Protein AF-A0A4U5UXP0-F1 (afdb_monomer)

Radius of gyration: 34.36 Å; Cα contacts (8 Å, |Δi|>4): 64; chains: 1; bounding box: 69×51×81 Å

InterPro domains:
  IPR007763 NADH dehydrogenase [ubiquinone] 1 alpha subcomplex subunit 12 [PF05071] (6-79)
  IPR052618 Complex I NDUFA12 subunit [PTHR32470] (7-138)

Mean predicted aligned error: 18.07 Å

Secondary structure (DSSP, 8-state):
-------TT-------------PPP-----SSS-GGG--TT-S-HHHHHHHTTSSSSPPPHHHHHHHHHHHHHHHHHHHHHHHHHHHHHHHHHHTT-S---------SGGGS---S-----SS-EEETTEEEPPPPPPPPP-

Sequence (142 aa):
MVQKQQDEMGEPCWSVTERRLVRAKRMVVAANSTEYEYIEGSIPIEWDAWIRGRRKEPPSVEELLKNETYREQIKLKAKEVEEKDLALQAKEYEDGLVATPAKTLAKGHAAATSFGKEEISEDPTSTANTFQPGSWMPGPKK

Organism: Collichthys lucidus (NCBI:txid240159)

Nearest PDB structures (foldseek):
  8ca5-assembly1_t  TM=6.215E-01  e=2.932E-05  Mus musculus

Structure (mmCIF, N/CA/C/O backbone):
data_AF-A0A4U5UXP0-F1
#
_entry.id   AF-A0A4U5UXP0-F1
#
loop_
_atom_site.group_PDB
_atom_site.id
_atom_site.type_symbol
_atom_site.label_atom_id
_atom_site.label_alt_id
_atom_site.label_comp_id
_atom_site.label_asym_id
_atom_site.label_entity_id
_atom_site.label_seq_id
_atom_site.pdbx_PDB_ins_code
_atom_site.Cartn_x
_atom_site.Cartn_y
_atom_site.Cartn_z
_atom_site.occupancy
_atom_site.B_iso_or_equiv
_atom_site.auth_seq_id
_atom_site.auth_comp_id
_atom_site.auth_asym_id
_atom_site.auth_atom_id
_atom_site.pdbx_PDB_model_num
ATOM 1 N N . MET A 1 1 ? 8.178 -21.756 -43.527 1.00 43.62 1 MET A N 1
ATOM 2 C CA . MET A 1 1 ? 8.757 -22.249 -44.793 1.00 43.62 1 MET A CA 1
ATOM 3 C C . MET A 1 1 ? 9.663 -23.402 -44.427 1.00 43.62 1 MET A C 1
ATOM 5 O O . MET A 1 1 ? 10.681 -23.159 -43.800 1.00 43.62 1 MET A O 1
ATOM 9 N N . VAL A 1 2 ? 9.228 -24.629 -44.703 1.00 38.84 2 VAL A N 1
ATOM 10 C CA . VAL A 1 2 ? 10.018 -25.848 -44.492 1.00 38.84 2 VAL A CA 1
ATOM 11 C C . VAL A 1 2 ? 10.781 -26.084 -45.790 1.00 38.84 2 VAL A C 1
ATOM 13 O O . VAL A 1 2 ? 10.149 -26.169 -46.842 1.00 38.84 2 VAL A O 1
ATOM 16 N N . GLN A 1 3 ? 12.112 -26.110 -45.746 1.00 49.19 3 GLN A N 1
ATOM 17 C CA . GLN A 1 3 ? 12.910 -26.509 -46.903 1.00 49.19 3 GLN A CA 1
ATOM 18 C C . GLN A 1 3 ? 13.147 -28.014 -46.842 1.00 49.19 3 GLN A C 1
ATOM 20 O O . GLN A 1 3 ? 13.546 -28.550 -45.812 1.00 49.19 3 GLN A O 1
ATOM 25 N N . LYS A 1 4 ? 12.849 -28.690 -47.952 1.00 49.69 4 LYS A N 1
ATOM 26 C CA . LYS A 1 4 ? 13.111 -30.113 -48.141 1.00 49.69 4 LYS A CA 1
ATOM 27 C C . LYS A 1 4 ? 14.451 -30.238 -48.864 1.00 49.69 4 LYS A C 1
ATOM 29 O O . LYS A 1 4 ? 14.546 -29.813 -50.011 1.00 49.69 4 LYS A O 1
ATOM 34 N N . GLN A 1 5 ? 15.446 -30.821 -48.206 1.00 56.41 5 GLN A N 1
ATOM 35 C CA . GLN A 1 5 ? 16.708 -31.242 -48.816 1.00 56.41 5 GLN A CA 1
ATOM 36 C C .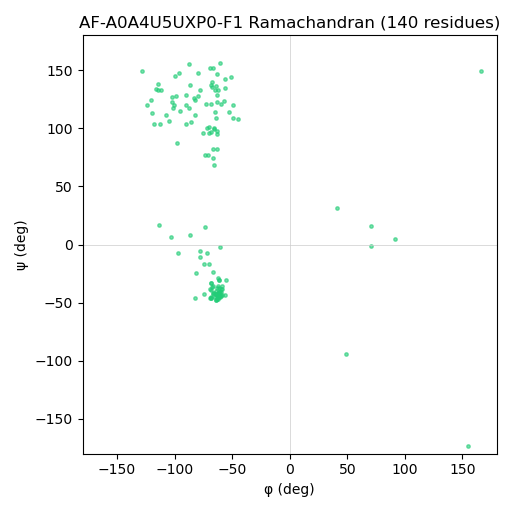 GLN A 1 5 ? 16.773 -32.776 -48.730 1.00 56.41 5 GLN A C 1
ATOM 38 O O . GLN A 1 5 ? 16.337 -33.348 -47.733 1.00 56.41 5 GLN A O 1
ATOM 43 N N . GLN A 1 6 ? 17.229 -33.438 -49.794 1.00 48.19 6 GLN A N 1
ATOM 44 C CA . GLN A 1 6 ? 17.473 -34.883 -49.826 1.00 48.19 6 GLN A CA 1
ATOM 45 C C . GLN A 1 6 ? 18.976 -35.125 -49.699 1.00 48.19 6 GLN A C 1
ATOM 47 O O . GLN A 1 6 ? 19.734 -34.576 -50.496 1.00 48.19 6 GLN A O 1
ATOM 52 N N . ASP A 1 7 ? 19.377 -35.953 -48.738 1.00 60.19 7 ASP A N 1
ATOM 53 C CA . ASP A 1 7 ? 20.730 -36.505 -48.663 1.00 60.19 7 ASP A CA 1
ATOM 54 C C . ASP A 1 7 ? 20.800 -37.801 -49.501 1.00 60.19 7 ASP A C 1
ATOM 56 O O . ASP A 1 7 ? 19.782 -38.469 -49.711 1.00 60.19 7 ASP A O 1
ATOM 60 N N . GLU A 1 8 ? 21.993 -38.178 -49.981 1.00 60.72 8 GLU A N 1
ATOM 61 C CA . GLU A 1 8 ? 22.238 -39.297 -50.925 1.00 60.72 8 GLU A CA 1
ATOM 62 C C . GLU A 1 8 ? 21.812 -40.698 -50.427 1.00 60.72 8 GLU A C 1
ATOM 64 O O . GLU A 1 8 ? 21.900 -41.674 -51.167 1.00 60.72 8 GLU A O 1
ATOM 69 N N . MET A 1 9 ? 21.307 -40.816 -49.196 1.00 57.59 9 MET A N 1
ATOM 70 C CA . MET A 1 9 ? 20.887 -42.072 -48.560 1.00 57.59 9 MET A CA 1
ATOM 71 C C . MET A 1 9 ? 19.371 -42.171 -48.301 1.00 57.59 9 MET A C 1
ATOM 73 O O . MET A 1 9 ? 18.935 -43.019 -47.532 1.00 57.59 9 MET A O 1
ATOM 77 N N . GLY A 1 10 ? 18.538 -41.340 -48.940 1.00 55.03 10 GLY A N 1
ATOM 78 C CA . GLY A 1 10 ? 17.089 -41.587 -49.061 1.00 55.03 10 GLY A CA 1
ATOM 79 C C . GLY A 1 10 ? 16.234 -41.458 -47.787 1.00 55.03 10 GLY A C 1
ATOM 80 O O . GLY A 1 10 ? 15.013 -41.582 -47.872 1.00 55.03 10 GLY A O 1
ATOM 81 N N . GLU A 1 11 ? 16.820 -41.157 -46.632 1.00 58.31 11 GLU A N 1
ATOM 82 C CA . GLU A 1 11 ? 16.093 -40.891 -45.387 1.00 58.31 11 GLU A CA 1
ATOM 83 C C . GLU A 1 11 ? 15.601 -39.425 -45.362 1.00 58.31 11 GLU A C 1
ATOM 85 O O . GLU A 1 11 ? 16.403 -38.498 -45.519 1.00 58.31 11 GLU A O 1
ATOM 90 N N . PRO A 1 12 ? 14.293 -39.153 -45.185 1.00 51.12 12 PRO A N 1
ATOM 91 C CA . PRO A 1 12 ? 13.790 -37.785 -45.104 1.00 51.12 12 PRO A CA 1
ATOM 92 C C . PRO A 1 12 ? 14.198 -37.132 -43.772 1.00 51.12 12 PRO A C 1
ATOM 94 O O . PRO A 1 12 ? 13.564 -37.338 -42.739 1.00 51.12 12 PRO A O 1
ATOM 97 N N . CYS A 1 13 ? 15.245 -36.304 -43.804 1.00 51.12 13 CYS A N 1
ATOM 98 C CA . CYS A 1 13 ? 15.673 -35.491 -42.667 1.00 51.12 13 CYS A CA 1
ATOM 99 C C . CYS A 1 13 ? 14.835 -34.204 -42.577 1.00 51.12 13 CYS A C 1
ATOM 101 O O . CYS A 1 13 ? 14.914 -33.311 -43.426 1.00 51.12 13 CYS A O 1
ATOM 103 N N . TRP A 1 14 ? 14.001 -34.100 -41.543 1.00 52.28 1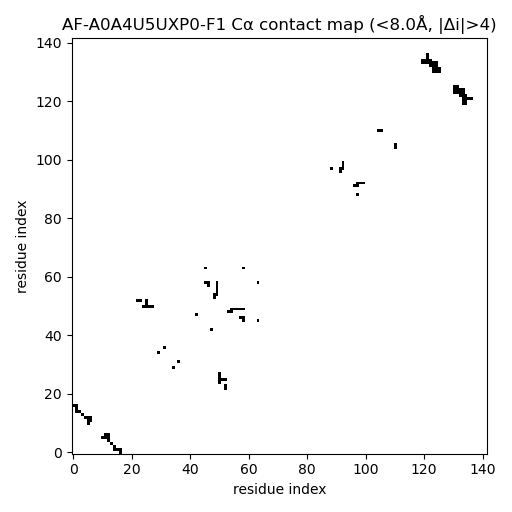4 TRP A N 1
ATOM 104 C CA . TRP A 1 14 ? 13.202 -32.905 -41.274 1.00 52.28 14 TRP A CA 1
ATOM 105 C C . TRP A 1 14 ? 14.033 -31.903 -40.465 1.00 52.28 14 TRP A C 1
ATOM 107 O O . TRP A 1 14 ? 14.210 -32.074 -39.261 1.00 52.28 14 TRP A O 1
ATOM 117 N N . SER A 1 15 ? 14.507 -30.817 -41.081 1.00 47.62 15 SER A N 1
ATOM 118 C CA . SER A 1 15 ? 14.990 -29.659 -40.318 1.00 47.62 15 SER A CA 1
ATOM 119 C C . SER A 1 15 ? 13.827 -28.694 -40.071 1.00 47.62 15 SER A C 1
ATOM 121 O O . SER A 1 15 ? 13.366 -27.963 -40.951 1.00 47.62 15 SER A O 1
ATOM 123 N N . VAL A 1 16 ? 13.301 -28.703 -38.844 1.00 55.75 16 VAL A N 1
ATOM 124 C CA . VAL A 1 16 ? 12.321 -27.703 -38.412 1.00 55.75 16 VAL A CA 1
ATOM 125 C C . VAL A 1 16 ? 13.078 -26.405 -38.152 1.00 55.75 16 VAL A C 1
ATOM 127 O O . VAL A 1 16 ? 13.639 -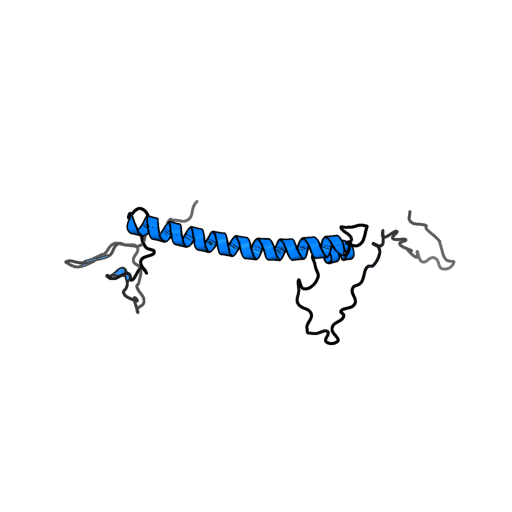26.192 -37.080 1.00 55.75 16 VAL A O 1
ATOM 130 N N . THR A 1 17 ? 13.104 -25.507 -39.137 1.00 52.81 17 THR A N 1
ATOM 131 C CA . THR A 1 17 ? 13.494 -24.109 -38.918 1.00 52.81 17 THR A CA 1
ATOM 132 C C . THR A 1 17 ? 12.356 -23.407 -38.188 1.00 52.81 17 THR A C 1
ATOM 134 O O . THR A 1 17 ? 11.549 -22.666 -38.754 1.00 52.81 17 THR A O 1
ATOM 137 N N . GLU A 1 18 ? 12.269 -23.661 -36.888 1.00 55.25 18 GLU A N 1
ATOM 138 C CA . GLU A 1 18 ? 11.506 -22.820 -35.988 1.00 55.25 18 GLU A CA 1
ATOM 139 C C . GLU A 1 18 ? 12.172 -21.438 -35.998 1.00 55.25 18 GLU A C 1
ATOM 141 O O . GLU A 1 18 ? 13.136 -21.175 -35.281 1.00 55.25 18 GLU A O 1
ATOM 146 N N . ARG A 1 19 ? 11.637 -20.504 -36.796 1.00 60.56 19 ARG A N 1
ATOM 147 C CA . ARG A 1 19 ? 11.764 -19.075 -36.488 1.00 60.56 19 ARG A CA 1
ATOM 148 C C . ARG A 1 19 ? 10.977 -18.809 -35.206 1.00 60.56 19 ARG A C 1
ATOM 150 O O . ARG A 1 19 ? 9.935 -18.160 -35.223 1.00 60.56 19 ARG A O 1
ATOM 157 N N . ARG A 1 20 ? 11.461 -19.335 -34.077 1.00 62.97 20 ARG A N 1
ATOM 158 C CA . ARG A 1 20 ? 11.052 -18.849 -32.767 1.00 62.97 20 ARG A CA 1
ATOM 159 C C . ARG A 1 20 ? 11.439 -17.381 -32.751 1.00 62.97 20 ARG A C 1
ATOM 161 O O . ARG A 1 20 ? 12.606 -17.039 -32.933 1.00 62.97 20 ARG A O 1
ATOM 168 N N . LEU A 1 21 ? 10.457 -16.511 -32.547 1.00 60.75 21 LEU A N 1
ATOM 169 C CA . LEU A 1 21 ? 10.709 -15.161 -32.064 1.00 60.75 21 LEU A CA 1
ATOM 170 C C . LEU A 1 21 ? 11.314 -15.324 -30.667 1.00 60.75 21 LEU A C 1
ATOM 172 O O . LEU A 1 21 ? 10.601 -15.320 -29.664 1.00 60.75 21 LEU A O 1
ATOM 176 N N . VAL A 1 22 ? 12.621 -15.587 -30.610 1.00 65.25 22 VAL A N 1
ATOM 177 C CA . VAL A 1 22 ? 13.346 -15.728 -29.355 1.00 65.25 22 VAL A CA 1
ATOM 178 C C . VAL A 1 22 ? 13.266 -14.371 -28.692 1.00 65.25 22 VAL A C 1
ATOM 180 O O . VAL A 1 22 ? 13.833 -13.381 -29.154 1.00 65.25 22 VAL A O 1
ATOM 183 N N . ARG A 1 23 ? 12.480 -14.311 -27.624 1.00 65.88 23 ARG A N 1
ATOM 184 C CA . ARG A 1 23 ? 12.421 -13.132 -26.783 1.00 65.88 23 ARG A CA 1
ATOM 185 C C . ARG A 1 23 ? 13.836 -12.825 -26.300 1.00 65.88 23 ARG A C 1
ATOM 187 O O . ARG A 1 23 ? 14.529 -13.731 -25.845 1.00 65.88 23 ARG A O 1
ATOM 194 N N . ALA A 1 24 ? 14.238 -11.556 -26.368 1.00 71.75 24 ALA A N 1
ATOM 195 C CA . ALA A 1 24 ? 15.505 -11.112 -25.798 1.00 71.75 24 ALA A CA 1
ATOM 196 C C . ALA A 1 24 ? 15.632 -11.625 -24.354 1.00 71.75 24 ALA A C 1
ATOM 198 O O . ALA A 1 24 ? 14.773 -11.342 -23.513 1.00 71.75 24 ALA A O 1
ATOM 199 N N . LYS A 1 25 ? 16.674 -12.419 -24.091 1.00 78.12 25 LYS A N 1
ATOM 200 C CA . LYS A 1 25 ? 16.944 -12.982 -22.768 1.00 78.12 25 LYS A CA 1
ATOM 201 C C . LYS A 1 25 ? 17.456 -11.857 -21.870 1.00 78.12 25 LYS A C 1
ATOM 203 O O . LYS A 1 25 ? 18.457 -11.224 -22.185 1.00 78.12 25 LYS A O 1
ATOM 208 N N . ARG A 1 26 ? 16.749 -11.598 -20.773 1.00 83.50 26 ARG A N 1
ATOM 209 C CA . ARG A 1 26 ? 17.115 -10.626 -19.733 1.00 83.50 26 ARG A CA 1
ATOM 210 C C . ARG A 1 26 ? 17.338 -11.406 -18.443 1.00 83.50 26 ARG A C 1
ATOM 212 O O . ARG A 1 26 ? 16.543 -12.292 -18.144 1.00 83.50 26 ARG A O 1
ATOM 219 N N . MET A 1 27 ? 18.427 -11.127 -17.732 1.00 77.94 27 MET A N 1
ATOM 220 C CA . MET A 1 27 ? 18.795 -11.824 -16.495 1.00 77.94 27 MET A CA 1
ATOM 221 C C . MET A 1 27 ? 19.072 -10.822 -15.378 1.00 77.94 27 MET A C 1
ATOM 223 O O . MET A 1 27 ? 19.528 -9.712 -15.648 1.00 77.94 27 MET A O 1
ATOM 227 N N . VAL A 1 28 ? 18.794 -11.231 -14.142 1.00 77.69 28 VAL A N 1
ATOM 228 C CA . VAL A 1 28 ? 19.152 -10.501 -12.923 1.00 77.69 28 VAL A CA 1
ATOM 229 C C . VAL A 1 28 ? 20.211 -11.308 -12.205 1.00 77.69 28 VAL A C 1
ATOM 231 O O . VAL A 1 28 ? 20.061 -12.516 -12.043 1.00 77.69 28 VAL A O 1
ATOM 234 N N . VAL A 1 29 ? 21.269 -10.629 -11.783 1.00 79.81 29 VAL A N 1
ATOM 235 C CA . VAL A 1 29 ? 22.265 -11.188 -10.877 1.00 79.81 29 VAL A CA 1
ATOM 236 C C . VAL A 1 29 ? 21.929 -10.650 -9.494 1.00 79.81 29 VAL A C 1
ATOM 238 O O . VAL A 1 29 ? 21.871 -9.433 -9.310 1.00 79.81 29 VAL A O 1
ATOM 241 N N . ALA A 1 30 ? 21.641 -11.540 -8.546 1.00 75.69 30 ALA A N 1
ATOM 242 C CA . ALA A 1 30 ? 21.431 -11.135 -7.164 1.00 75.69 30 ALA A CA 1
ATOM 243 C C . ALA A 1 30 ? 22.743 -10.560 -6.611 1.00 75.69 30 ALA A C 1
ATOM 245 O O . ALA A 1 30 ? 23.806 -11.148 -6.790 1.00 75.69 30 ALA A O 1
ATOM 246 N N . ALA A 1 31 ? 22.670 -9.402 -5.954 1.00 71.88 31 ALA A N 1
ATOM 247 C CA . ALA A 1 31 ? 23.826 -8.822 -5.269 1.00 71.88 31 ALA A CA 1
ATOM 248 C C . ALA A 1 31 ? 24.152 -9.557 -3.955 1.00 71.88 31 ALA A C 1
ATOM 250 O O . ALA A 1 31 ? 25.246 -9.406 -3.418 1.00 71.88 31 ALA A O 1
ATOM 251 N N . ASN A 1 32 ? 23.206 -10.351 -3.446 1.00 69.31 32 ASN A N 1
ATOM 252 C CA . ASN A 1 32 ? 23.380 -11.141 -2.234 1.00 69.31 32 ASN A CA 1
ATOM 253 C C . ASN A 1 32 ? 24.209 -12.389 -2.561 1.00 69.31 32 ASN A C 1
ATOM 255 O O . ASN A 1 32 ? 23.947 -13.080 -3.544 1.00 69.31 32 ASN A O 1
ATOM 259 N N . SER A 1 33 ? 25.211 -12.676 -1.732 1.00 62.12 33 SER A N 1
ATOM 260 C CA . SER A 1 33 ? 26.103 -13.830 -1.895 1.00 62.12 33 SER A CA 1
ATOM 261 C C . SER A 1 33 ? 25.408 -15.170 -1.629 1.00 62.12 33 SER A C 1
ATOM 263 O O . SER A 1 33 ? 25.923 -16.216 -2.020 1.00 62.12 33 SER A O 1
ATOM 265 N N . THR A 1 34 ? 24.251 -15.145 -0.966 1.00 72.50 34 THR A N 1
ATOM 266 C CA . THR A 1 34 ? 23.492 -16.310 -0.514 1.00 72.50 34 THR A CA 1
ATOM 267 C C . THR A 1 34 ? 22.267 -16.535 -1.406 1.00 72.50 34 THR A C 1
ATOM 269 O O . THR A 1 34 ? 21.271 -15.819 -1.351 1.00 72.50 34 THR A O 1
ATOM 272 N N . GLU A 1 35 ? 22.327 -17.563 -2.254 1.00 62.88 35 GLU A N 1
ATOM 273 C CA . GLU A 1 35 ? 21.260 -17.913 -3.211 1.00 62.88 35 GLU A CA 1
ATOM 274 C C . GLU A 1 35 ? 19.929 -18.286 -2.527 1.00 62.88 35 GLU A C 1
ATOM 276 O O . GLU A 1 35 ? 18.851 -18.046 -3.068 1.00 62.88 35 GLU A O 1
ATOM 281 N N . TYR A 1 36 ? 19.993 -18.815 -1.302 1.00 69.94 36 TYR A N 1
ATOM 282 C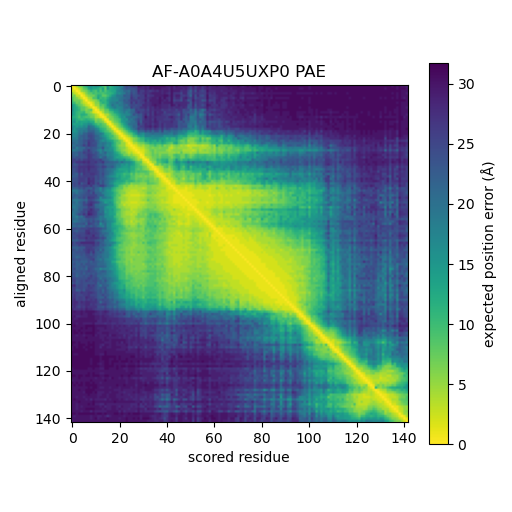 CA . TYR A 1 36 ? 18.827 -19.252 -0.528 1.00 69.94 36 TYR A CA 1
ATOM 283 C C . TYR A 1 36 ? 18.037 -18.109 0.131 1.00 69.94 36 TYR A C 1
ATOM 285 O O . TYR A 1 36 ? 16.939 -18.343 0.626 1.00 69.94 36 TYR A O 1
ATOM 293 N N . GLU A 1 37 ? 18.557 -16.878 0.141 1.00 76.69 37 GLU A N 1
ATOM 294 C CA . GLU A 1 37 ? 17.840 -15.700 0.659 1.00 76.69 37 GLU A CA 1
ATOM 295 C C . GLU A 1 37 ? 16.947 -15.040 -0.399 1.00 76.69 37 GLU A C 1
ATOM 297 O O . GLU A 1 37 ? 16.388 -13.963 -0.177 1.00 76.69 37 GLU A O 1
ATOM 302 N N . TYR A 1 38 ? 16.789 -15.669 -1.565 1.00 72.75 38 TYR A N 1
ATOM 303 C CA . TYR A 1 38 ? 15.832 -15.197 -2.549 1.00 72.75 38 TYR A CA 1
ATOM 304 C C . TYR A 1 38 ? 14.401 -15.320 -2.010 1.00 72.75 38 TYR A C 1
ATOM 306 O O . TYR A 1 38 ? 13.874 -16.414 -1.818 1.00 72.75 38 TYR A O 1
ATOM 314 N N . ILE A 1 39 ? 13.757 -14.172 -1.812 1.00 76.12 39 ILE A N 1
ATOM 315 C CA . ILE A 1 39 ? 12.341 -14.085 -1.456 1.00 76.12 39 ILE A CA 1
ATOM 316 C C . ILE A 1 39 ? 11.550 -13.784 -2.731 1.00 76.12 39 ILE A C 1
ATOM 318 O O . ILE A 1 39 ? 11.849 -12.819 -3.447 1.00 76.12 39 ILE A O 1
ATOM 322 N N . GLU A 1 40 ? 10.527 -14.589 -3.013 1.00 75.25 40 GLU A N 1
ATOM 323 C CA . GLU A 1 40 ? 9.576 -14.315 -4.092 1.00 75.25 40 GLU A CA 1
ATOM 324 C C . GLU A 1 40 ? 8.929 -12.936 -3.873 1.00 75.25 40 GLU A C 1
ATOM 326 O O . GLU A 1 40 ? 8.369 -12.654 -2.816 1.00 75.25 40 GLU A O 1
ATOM 331 N N . GLY A 1 41 ? 9.046 -12.041 -4.859 1.00 78.50 41 GLY A N 1
ATOM 332 C CA . GLY A 1 41 ? 8.583 -10.648 -4.740 1.00 78.50 41 GLY A CA 1
ATOM 333 C C . GLY A 1 41 ? 9.627 -9.644 -4.230 1.00 78.50 41 GLY A C 1
ATOM 334 O O . GLY A 1 41 ? 9.306 -8.470 -4.069 1.00 78.50 41 GLY A O 1
ATOM 335 N N . SER A 1 42 ? 10.881 -10.061 -4.030 1.00 81.25 42 SER A N 1
ATOM 336 C CA . SER A 1 42 ? 12.005 -9.155 -3.719 1.00 81.25 42 SER A CA 1
ATOM 337 C C . SER A 1 42 ? 12.380 -8.209 -4.868 1.00 81.25 42 SER A C 1
ATOM 339 O O . SER A 1 42 ? 12.961 -7.149 -4.638 1.00 81.25 42 SER A O 1
ATOM 341 N N . ILE A 1 43 ? 12.051 -8.573 -6.111 1.00 85.31 43 ILE A N 1
ATOM 342 C CA . ILE A 1 43 ? 12.342 -7.769 -7.303 1.00 85.31 43 ILE A CA 1
ATOM 343 C C . ILE A 1 43 ? 11.292 -6.651 -7.423 1.00 85.31 43 ILE A C 1
ATOM 345 O O . ILE A 1 43 ? 10.098 -6.962 -7.448 1.00 85.31 43 ILE A O 1
ATOM 349 N N . PRO A 1 44 ? 11.693 -5.371 -7.570 1.00 88.00 44 PRO A N 1
ATOM 350 C CA . PRO A 1 44 ? 10.748 -4.291 -7.839 1.00 88.00 44 PRO A CA 1
ATOM 351 C C . PRO A 1 44 ? 9.921 -4.568 -9.100 1.00 88.00 44 PRO A C 1
ATOM 353 O O . PRO A 1 44 ? 10.426 -5.094 -10.097 1.00 88.00 44 PRO A O 1
ATOM 356 N N . ILE A 1 45 ? 8.642 -4.199 -9.079 1.00 88.00 45 ILE A N 1
ATOM 357 C CA . ILE A 1 45 ? 7.678 -4.577 -10.122 1.00 88.00 45 ILE A CA 1
ATOM 358 C C . ILE A 1 45 ? 8.053 -4.042 -11.514 1.00 88.00 45 ILE A C 1
ATOM 360 O O . ILE A 1 45 ? 7.791 -4.687 -12.531 1.00 88.00 45 ILE A O 1
ATOM 364 N N . GLU A 1 46 ? 8.717 -2.891 -11.583 1.00 90.06 46 GLU A N 1
ATOM 365 C CA . GLU A 1 46 ? 9.176 -2.283 -12.831 1.00 90.06 46 GLU A CA 1
ATOM 366 C C . GLU A 1 46 ? 10.298 -3.109 -13.469 1.00 90.06 46 GLU A C 1
ATOM 368 O O . GLU A 1 46 ? 10.317 -3.308 -14.690 1.00 90.06 46 GLU A O 1
ATOM 373 N N . TRP A 1 47 ? 11.198 -3.641 -12.636 1.00 89.38 47 TRP A N 1
ATOM 374 C CA . TRP A 1 47 ? 12.259 -4.548 -13.060 1.00 89.38 47 TRP A CA 1
ATOM 375 C C . TRP A 1 47 ? 11.686 -5.891 -13.496 1.00 89.38 47 TRP A C 1
ATOM 377 O O . TRP A 1 47 ? 12.026 -6.360 -14.581 1.00 89.38 47 TRP A O 1
ATOM 387 N N . ASP A 1 48 ? 10.762 -6.471 -12.726 1.00 89.56 48 ASP A N 1
ATOM 388 C CA 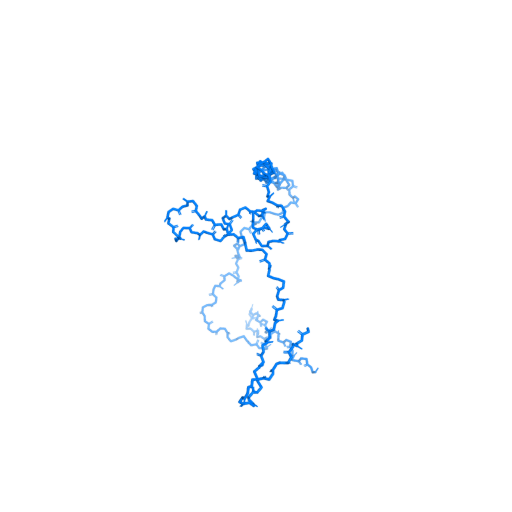. ASP A 1 48 ? 10.074 -7.713 -13.098 1.00 89.56 48 ASP A CA 1
ATOM 389 C C . ASP A 1 48 ? 9.367 -7.573 -14.460 1.00 89.56 48 ASP A C 1
ATOM 391 O O . ASP A 1 48 ? 9.538 -8.411 -15.351 1.00 89.56 48 ASP A O 1
ATOM 395 N N . ALA A 1 49 ? 8.679 -6.451 -14.698 1.00 89.69 49 ALA A N 1
ATOM 396 C CA . ALA A 1 49 ? 8.040 -6.154 -15.978 1.00 89.69 49 ALA A CA 1
ATOM 397 C C . ALA A 1 49 ? 9.042 -6.034 -17.142 1.00 89.69 49 ALA A C 1
ATOM 399 O O . ALA A 1 49 ? 8.730 -6.438 -18.270 1.00 89.69 49 ALA A O 1
ATOM 400 N N . TRP A 1 50 ? 10.240 -5.495 -16.906 1.00 89.25 50 TRP A N 1
ATOM 401 C CA . TRP A 1 50 ? 11.292 -5.429 -17.920 1.00 89.25 50 TRP A CA 1
ATOM 402 C C . TRP A 1 50 ? 11.943 -6.795 -18.169 1.00 89.25 50 TRP A C 1
ATOM 404 O O . TRP A 1 50 ? 12.093 -7.188 -19.326 1.00 89.25 50 TRP A O 1
ATOM 414 N N . ILE A 1 51 ? 12.244 -7.580 -17.137 1.00 88.44 51 ILE A N 1
ATOM 415 C CA . ILE A 1 51 ? 12.833 -8.926 -17.266 1.00 88.44 51 ILE A CA 1
ATOM 416 C C . ILE A 1 51 ? 11.866 -9.862 -17.992 1.00 88.44 51 ILE A C 1
ATOM 418 O O . ILE A 1 51 ? 12.214 -10.485 -18.997 1.00 88.44 51 ILE A O 1
ATOM 422 N N . ARG A 1 52 ? 10.594 -9.849 -17.578 1.00 87.38 52 ARG A N 1
ATOM 423 C CA . ARG A 1 52 ? 9.483 -10.532 -18.255 1.00 87.38 52 ARG A CA 1
ATOM 424 C C . ARG A 1 52 ? 9.054 -9.835 -19.534 1.00 87.38 52 ARG A C 1
ATOM 426 O O . ARG A 1 52 ? 7.947 -10.100 -19.994 1.00 87.38 52 ARG A O 1
ATOM 433 N N . GLY A 1 53 ? 9.861 -8.914 -20.064 1.00 86.00 53 GLY A N 1
ATOM 434 C CA . GLY A 1 53 ? 9.725 -8.143 -21.298 1.00 86.00 53 GLY A CA 1
ATOM 435 C C . GLY A 1 53 ? 8.350 -7.602 -21.654 1.00 86.00 53 GLY A C 1
ATOM 436 O O . GLY A 1 53 ? 8.028 -7.528 -22.842 1.00 86.00 53 GLY A O 1
ATOM 437 N N . ARG A 1 54 ? 7.539 -7.280 -20.647 1.00 87.62 54 ARG A N 1
ATOM 438 C CA . ARG A 1 54 ? 6.323 -6.476 -20.789 1.00 87.62 54 ARG A CA 1
ATOM 439 C C . ARG A 1 54 ? 6.705 -5.036 -21.132 1.00 87.62 54 ARG A C 1
ATOM 441 O O . ARG A 1 54 ? 6.015 -4.407 -21.923 1.00 87.62 54 ARG A O 1
ATOM 448 N N . ARG A 1 55 ? 7.849 -4.563 -20.617 1.00 88.12 55 ARG A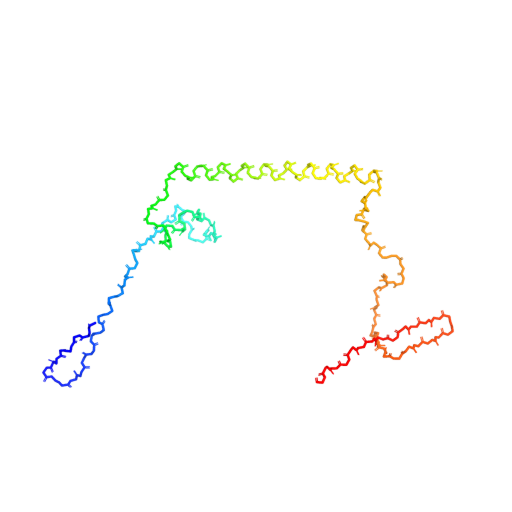 N 1
ATOM 449 C CA . ARG A 1 55 ? 8.485 -3.292 -20.995 1.00 88.12 55 ARG A CA 1
ATOM 450 C C . ARG A 1 55 ? 9.633 -3.501 -21.991 1.00 88.12 55 ARG A C 1
ATOM 452 O O . ARG A 1 55 ? 10.340 -4.515 -21.947 1.00 88.12 55 ARG A O 1
ATOM 459 N N . LYS A 1 56 ? 9.812 -2.553 -22.918 1.00 86.38 56 LYS A N 1
ATOM 460 C CA . LYS A 1 56 ? 10.925 -2.553 -23.887 1.00 86.38 56 LYS A CA 1
ATOM 461 C C . LYS A 1 56 ? 12.193 -1.972 -23.268 1.00 86.38 56 LYS A C 1
ATOM 463 O O . LYS A 1 56 ? 13.235 -2.619 -23.355 1.00 86.38 56 LYS A O 1
ATOM 468 N N . GLU A 1 57 ? 12.052 -0.845 -22.586 1.00 87.88 57 GLU A N 1
ATOM 469 C CA . GLU A 1 57 ? 13.126 -0.092 -21.940 1.00 87.88 57 GLU A CA 1
ATOM 470 C C . GLU A 1 57 ? 13.242 -0.443 -20.448 1.00 87.88 57 GLU A C 1
ATOM 472 O O . GLU A 1 57 ? 12.229 -0.807 -19.834 1.00 87.88 57 GLU A O 1
ATOM 477 N N . PRO A 1 58 ? 14.462 -0.408 -19.880 1.00 89.56 58 PRO A N 1
ATOM 478 C CA . PRO A 1 58 ? 14.666 -0.587 -18.447 1.00 89.56 58 PRO A CA 1
ATOM 479 C C . PRO A 1 58 ? 14.067 0.593 -17.664 1.00 89.56 58 PRO A C 1
ATOM 481 O O . PRO A 1 58 ? 13.998 1.704 -18.192 1.00 89.56 58 PRO A O 1
ATOM 484 N N . PRO A 1 59 ? 13.636 0.377 -16.411 1.00 91.06 59 PRO A N 1
ATOM 485 C CA . PRO A 1 59 ? 13.155 1.468 -15.568 1.00 91.06 59 PRO A CA 1
ATOM 486 C C . PRO A 1 59 ? 14.264 2.487 -15.271 1.00 91.06 59 PRO A C 1
ATOM 488 O O . PRO A 1 59 ? 15.433 2.125 -15.122 1.00 91.06 59 PRO A O 1
ATOM 491 N N . SER A 1 60 ? 13.886 3.763 -15.152 1.00 92.25 60 SER A N 1
ATOM 492 C CA . SER A 1 60 ? 14.803 4.827 -14.723 1.00 92.25 60 SER A CA 1
ATOM 493 C C . SER A 1 60 ? 14.968 4.824 -13.201 1.00 92.25 60 SER A C 1
ATOM 495 O O . SER A 1 60 ? 14.023 4.538 -12.466 1.00 92.25 60 SER A O 1
ATOM 497 N N . VAL A 1 61 ? 16.150 5.204 -12.710 1.00 88.56 61 VAL A N 1
ATOM 498 C CA . VAL A 1 61 ? 16.429 5.322 -11.266 1.00 88.56 61 VAL A CA 1
ATOM 499 C C . VAL A 1 61 ? 15.478 6.319 -10.595 1.00 88.56 61 VAL A C 1
ATOM 501 O O . VAL A 1 61 ? 15.018 6.089 -9.478 1.00 88.56 61 VAL A O 1
ATOM 504 N N . GLU A 1 62 ? 15.117 7.396 -11.294 1.00 90.44 62 GLU A N 1
ATOM 505 C CA . GLU A 1 62 ? 14.158 8.381 -10.789 1.00 90.44 62 GLU A CA 1
ATOM 506 C C . GLU A 1 62 ? 12.742 7.809 -10.639 1.00 90.44 62 GLU A C 1
ATOM 508 O O . GLU A 1 62 ? 12.028 8.177 -9.708 1.00 90.44 62 GLU A O 1
ATOM 513 N N . GLU A 1 63 ? 12.326 6.916 -11.545 1.00 89.69 63 GLU A N 1
ATOM 514 C CA . GLU A 1 63 ? 11.025 6.234 -11.468 1.00 89.69 63 GLU A CA 1
ATOM 515 C C . GLU A 1 63 ? 10.980 5.341 -10.225 1.00 89.69 63 GLU A C 1
ATOM 517 O O . GLU A 1 63 ? 10.028 5.409 -9.450 1.00 89.69 63 GLU A O 1
ATOM 522 N N . LEU A 1 64 ? 12.053 4.583 -9.979 1.00 89.62 64 LEU A N 1
ATOM 523 C CA . LEU A 1 64 ? 12.168 3.717 -8.804 1.00 89.62 64 LEU A CA 1
ATOM 524 C C . LEU A 1 64 ? 12.087 4.519 -7.499 1.00 89.62 64 LEU A C 1
ATOM 526 O O . LEU A 1 64 ? 11.360 4.134 -6.585 1.00 89.62 64 LEU A O 1
ATOM 530 N N . LEU A 1 65 ? 12.775 5.663 -7.422 1.00 91.56 65 LEU A N 1
ATOM 531 C CA . LEU A 1 65 ? 12.748 6.512 -6.231 1.00 91.56 65 LEU A CA 1
ATOM 532 C C . LEU A 1 65 ? 11.356 7.117 -5.983 1.00 91.56 65 LEU A C 1
ATOM 534 O O . LEU A 1 65 ? 10.875 7.144 -4.847 1.00 91.56 65 LEU A O 1
ATOM 538 N N . LYS A 1 66 ? 10.676 7.570 -7.042 1.00 93.06 66 LYS A N 1
ATOM 539 C CA . LYS A 1 66 ? 9.295 8.070 -6.945 1.00 93.06 66 LYS A CA 1
ATOM 540 C C . LYS A 1 66 ? 8.346 6.981 -6.453 1.00 93.06 66 LYS A C 1
ATOM 542 O O . LYS A 1 66 ? 7.516 7.248 -5.591 1.00 93.06 66 LYS A O 1
ATOM 547 N N . ASN A 1 67 ? 8.502 5.752 -6.930 1.00 91.06 67 ASN A N 1
ATOM 548 C CA . ASN A 1 67 ? 7.645 4.648 -6.510 1.00 91.06 67 ASN A CA 1
ATOM 549 C C . ASN A 1 67 ? 7.903 4.251 -5.053 1.00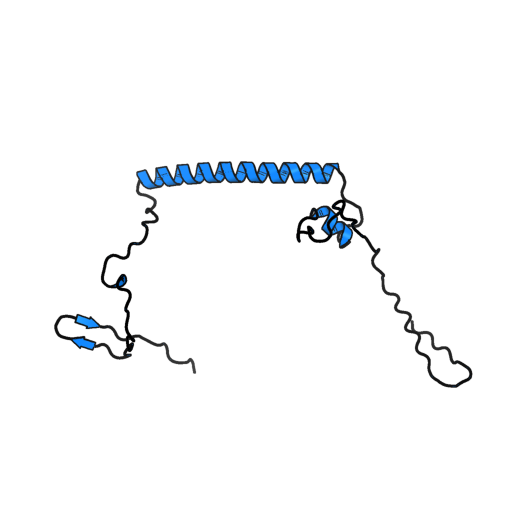 91.06 67 ASN A C 1
ATOM 551 O O . ASN A 1 67 ? 6.949 4.004 -4.319 1.00 91.06 67 ASN A O 1
ATOM 555 N N . GLU A 1 68 ? 9.156 4.267 -4.599 1.00 90.88 68 GLU A N 1
ATOM 556 C CA . GLU A 1 68 ? 9.474 3.988 -3.196 1.00 90.88 68 GLU A CA 1
ATOM 557 C C . GLU A 1 68 ? 8.882 5.051 -2.263 1.00 90.88 68 GLU A C 1
ATOM 559 O O . GLU A 1 68 ? 8.167 4.729 -1.316 1.00 90.88 68 GLU A O 1
ATOM 564 N N . THR A 1 69 ? 9.074 6.333 -2.586 1.00 95.25 69 THR A N 1
ATOM 565 C CA . THR A 1 69 ? 8.463 7.426 -1.809 1.00 95.25 69 THR A CA 1
ATOM 566 C C . THR A 1 69 ? 6.936 7.363 -1.822 1.00 95.25 69 THR A C 1
ATOM 568 O O . THR A 1 69 ? 6.303 7.610 -0.797 1.00 95.25 69 THR A O 1
ATOM 571 N N . TYR A 1 70 ? 6.328 6.977 -2.944 1.00 95.00 70 TYR A N 1
ATOM 572 C CA . TYR A 1 70 ? 4.888 6.770 -3.046 1.00 95.00 70 TYR A CA 1
ATOM 573 C C . TYR A 1 70 ? 4.395 5.631 -2.141 1.00 95.00 70 TYR A C 1
ATOM 575 O O . TYR A 1 70 ? 3.395 5.797 -1.440 1.00 95.00 70 TYR A O 1
ATOM 583 N N . ARG A 1 71 ? 5.112 4.499 -2.089 1.00 93.06 71 ARG A N 1
ATOM 584 C CA . ARG A 1 71 ? 4.798 3.378 -1.186 1.00 93.06 71 ARG A CA 1
ATOM 585 C C . ARG A 1 71 ? 4.851 3.808 0.276 1.00 93.06 71 ARG A C 1
ATOM 587 O O . ARG A 1 71 ? 3.926 3.499 1.025 1.00 93.06 71 ARG A O 1
ATOM 594 N N . GLU A 1 72 ? 5.883 4.548 0.671 1.00 95.50 72 GLU A N 1
ATOM 595 C CA . GLU A 1 72 ? 6.003 5.072 2.036 1.00 95.50 72 GLU A CA 1
ATOM 596 C C . GLU A 1 72 ? 4.882 6.062 2.369 1.00 95.50 72 GLU A C 1
ATOM 598 O O . GLU A 1 72 ? 4.252 5.962 3.422 1.00 95.50 72 GLU A O 1
ATOM 603 N N . GLN A 1 73 ? 4.538 6.957 1.440 1.00 97.12 73 GLN A N 1
ATOM 604 C CA . GLN A 1 73 ? 3.412 7.874 1.620 1.00 97.12 73 GLN A CA 1
ATOM 605 C C . GLN A 1 73 ? 2.078 7.142 1.785 1.00 97.12 73 GLN A C 1
ATOM 607 O O . GLN A 1 73 ? 1.272 7.549 2.620 1.00 97.12 73 GLN A O 1
ATOM 612 N N . ILE A 1 74 ? 1.827 6.073 1.021 1.00 96.88 74 ILE A N 1
ATOM 613 C CA . ILE A 1 74 ? 0.611 5.266 1.184 1.00 96.88 74 ILE A CA 1
ATOM 614 C C . ILE A 1 74 ? 0.578 4.626 2.568 1.00 96.88 74 ILE A C 1
ATOM 616 O O . ILE A 1 74 ? -0.458 4.681 3.219 1.00 96.88 74 ILE A O 1
ATOM 620 N N . LYS A 1 75 ? 1.692 4.054 3.040 1.00 96.56 75 LYS A N 1
ATOM 621 C CA . LYS A 1 75 ? 1.756 3.447 4.379 1.00 96.56 75 LYS A CA 1
ATOM 622 C C . LYS A 1 75 ? 1.436 4.463 5.473 1.00 96.56 75 LYS A C 1
ATOM 624 O O . LYS A 1 75 ? 0.683 4.146 6.388 1.00 96.56 75 LYS A O 1
ATOM 629 N N . LEU A 1 76 ? 1.986 5.675 5.374 1.00 97.50 76 LEU A N 1
ATOM 630 C CA . LEU A 1 76 ? 1.707 6.750 6.329 1.00 97.50 76 LEU A CA 1
ATOM 631 C C . LEU A 1 76 ? 0.235 7.170 6.285 1.00 97.50 76 LEU A C 1
ATOM 633 O O . LEU A 1 76 ? -0.418 7.218 7.322 1.00 97.50 76 LEU A O 1
ATOM 637 N N . LYS A 1 77 ? -0.307 7.400 5.084 1.00 97.19 77 LYS A N 1
ATOM 638 C CA . LYS A 1 77 ? -1.715 7.779 4.901 1.00 97.19 77 LYS A CA 1
ATOM 639 C C . LYS A 1 77 ? -2.680 6.689 5.361 1.00 97.19 77 LYS A C 1
ATOM 641 O O . LYS A 1 77 ? -3.721 7.010 5.915 1.00 97.19 77 LYS A O 1
ATOM 646 N N . ALA A 1 78 ? -2.348 5.418 5.147 1.00 97.19 78 ALA A N 1
ATOM 647 C CA . ALA A 1 78 ? -3.167 4.298 5.595 1.00 97.19 78 ALA A CA 1
ATOM 648 C C . ALA A 1 78 ? -3.302 4.287 7.124 1.00 97.19 78 ALA A C 1
ATOM 650 O O . ALA A 1 78 ? -4.416 4.180 7.624 1.00 97.19 78 ALA A O 1
ATOM 651 N N . LYS A 1 79 ? -2.193 4.491 7.849 1.00 97.12 79 LYS A N 1
ATOM 652 C CA . LYS A 1 79 ? -2.206 4.611 9.315 1.00 97.12 79 LYS A CA 1
ATOM 653 C C . LYS A 1 79 ? -3.008 5.819 9.790 1.00 97.12 79 LYS A C 1
ATOM 655 O O . LYS A 1 79 ? -3.815 5.701 10.698 1.00 97.12 79 LYS A O 1
ATOM 660 N N . GLU A 1 80 ? -2.825 6.970 9.145 1.00 97.06 80 GLU A N 1
ATOM 661 C CA . GLU A 1 80 ? -3.581 8.182 9.481 1.00 97.06 80 GLU A CA 1
ATOM 662 C C . GLU A 1 80 ? -5.095 7.982 9.296 1.00 97.06 80 GLU A C 1
ATOM 664 O O . GLU A 1 80 ? -5.896 8.454 10.102 1.00 97.06 80 GLU A O 1
ATOM 669 N N . VAL A 1 81 ? -5.503 7.291 8.227 1.00 97.12 81 VAL A N 1
ATOM 670 C CA . VAL A 1 81 ? -6.913 6.968 7.976 1.00 97.12 81 VAL A CA 1
ATOM 671 C C . VAL A 1 81 ? -7.444 5.992 9.022 1.00 97.12 81 VAL A C 1
ATOM 673 O O . VAL A 1 81 ? -8.536 6.219 9.527 1.00 97.12 81 VAL A O 1
ATOM 676 N N . GLU A 1 82 ? -6.677 4.964 9.384 1.00 95.31 82 GLU A N 1
ATOM 677 C CA . GLU A 1 82 ? -7.046 4.001 10.429 1.00 95.31 82 GLU A CA 1
ATOM 678 C C . GLU A 1 82 ? -7.253 4.686 11.790 1.00 95.31 82 GLU A C 1
ATOM 680 O O . GLU A 1 82 ? -8.261 4.459 12.451 1.00 95.31 82 GLU A O 1
ATOM 685 N N . GLU A 1 83 ? -6.361 5.599 12.184 1.00 96.06 83 GLU A N 1
ATOM 686 C CA . GLU A 1 83 ? -6.506 6.373 13.425 1.00 96.06 83 GLU A CA 1
ATOM 687 C C . GLU A 1 83 ? -7.764 7.253 13.421 1.00 96.06 83 GLU A C 1
ATOM 689 O O . GLU A 1 83 ? -8.475 7.341 14.426 1.00 96.06 83 GLU A O 1
ATOM 694 N N . LYS A 1 84 ? -8.066 7.897 12.286 1.00 96.12 84 LYS A N 1
ATOM 695 C CA . LYS A 1 84 ? -9.281 8.708 12.133 1.00 96.12 84 LYS A CA 1
ATOM 696 C C . LYS A 1 84 ? -10.544 7.855 12.172 1.00 96.12 84 LYS A C 1
ATOM 698 O O . LYS A 1 84 ? -11.512 8.269 12.805 1.00 96.12 84 LYS A O 1
ATOM 703 N N . ASP A 1 85 ? -10.530 6.696 11.523 1.00 93.62 85 ASP A N 1
ATOM 704 C CA . ASP A 1 85 ? -11.650 5.755 11.501 1.00 93.62 85 ASP A CA 1
ATOM 705 C C . ASP A 1 85 ? -11.955 5.232 12.911 1.00 93.62 85 ASP A C 1
ATOM 707 O O . ASP A 1 85 ? -13.087 5.327 13.380 1.00 93.62 85 ASP A O 1
ATOM 711 N N . LEU A 1 86 ? -10.921 4.827 13.655 1.00 91.94 86 LEU A N 1
ATOM 712 C CA . LEU A 1 86 ? -11.049 4.415 15.054 1.00 91.94 86 LEU A CA 1
ATOM 713 C C . LEU A 1 86 ? -11.604 5.536 15.946 1.00 91.94 86 LEU A C 1
ATOM 715 O O . LEU A 1 86 ? -12.443 5.284 16.811 1.00 91.94 86 LEU A O 1
ATOM 719 N N . ALA A 1 87 ? -11.165 6.780 15.740 1.00 91.75 87 ALA A N 1
ATOM 720 C CA . ALA A 1 87 ? -11.666 7.923 16.499 1.00 91.75 87 ALA A CA 1
ATOM 721 C C . ALA A 1 87 ? -13.139 8.242 16.187 1.00 91.75 87 ALA A C 1
ATOM 723 O O . ALA A 1 87 ? -13.883 8.633 17.089 1.00 91.75 87 ALA A O 1
ATOM 724 N N . LEU A 1 88 ? -13.569 8.087 14.931 1.00 89.62 88 LEU A N 1
ATOM 725 C CA . LEU A 1 88 ? -14.974 8.237 14.546 1.00 89.62 88 LEU A CA 1
ATOM 726 C C . LEU A 1 88 ? -15.823 7.113 15.137 1.00 89.62 88 LEU A C 1
ATOM 728 O O . LEU A 1 88 ? -16.831 7.399 15.777 1.00 89.62 88 LEU A O 1
ATOM 732 N N . GLN A 1 89 ? -15.360 5.869 15.033 1.00 85.75 89 GLN A N 1
ATOM 733 C CA . GLN A 1 89 ? -16.035 4.714 15.616 1.00 85.75 89 GLN A CA 1
ATOM 734 C C . GLN A 1 89 ? -16.204 4.853 17.138 1.00 85.75 89 GLN A C 1
ATOM 736 O O . GLN A 1 89 ? -17.248 4.495 17.679 1.00 85.75 89 GLN A O 1
ATOM 741 N N . ALA A 1 90 ? -15.212 5.414 17.839 1.00 87.88 90 ALA A N 1
ATOM 742 C CA . ALA A 1 90 ? -15.310 5.682 19.274 1.00 87.88 90 ALA A CA 1
ATOM 743 C C . ALA A 1 90 ? -16.401 6.714 19.611 1.00 87.88 90 ALA A C 1
ATOM 745 O O . ALA A 1 90 ? -17.138 6.525 20.576 1.00 87.88 90 ALA A O 1
ATOM 746 N N . LYS A 1 91 ? -16.547 7.773 18.805 1.00 87.31 91 LYS A N 1
ATOM 747 C CA . LYS A 1 91 ? -17.626 8.762 18.975 1.00 87.31 91 LYS A CA 1
ATOM 748 C C . LYS A 1 91 ? -18.997 8.175 18.664 1.00 87.31 91 LYS A C 1
ATOM 750 O O . LYS A 1 91 ? -19.927 8.352 19.437 1.00 87.31 91 LYS A O 1
ATOM 755 N N . GLU A 1 92 ? -19.113 7.433 17.567 1.00 85.25 92 GLU A N 1
ATOM 756 C CA . GLU A 1 92 ? -20.358 6.754 17.190 1.00 85.25 92 GLU A CA 1
ATOM 757 C C . GLU A 1 92 ? -20.800 5.731 18.242 1.00 85.25 92 GLU A C 1
ATOM 759 O O . GLU A 1 92 ? -21.997 5.497 18.422 1.00 85.25 92 GLU A O 1
ATOM 764 N N . TYR A 1 93 ? -19.839 5.137 18.950 1.00 81.38 93 TYR A N 1
ATOM 765 C CA . TYR A 1 93 ? -20.108 4.292 20.101 1.00 81.38 93 TYR A CA 1
ATOM 766 C C . TYR A 1 93 ? -20.663 5.084 21.294 1.00 81.38 93 TYR A C 1
ATOM 768 O O . TYR A 1 93 ? -21.654 4.652 21.884 1.00 81.38 93 TYR A O 1
ATOM 776 N N . GLU A 1 94 ? -20.075 6.236 21.638 1.00 82.31 94 GLU A N 1
ATOM 777 C CA . GLU A 1 94 ? -20.609 7.123 22.688 1.00 82.31 94 GLU A CA 1
ATOM 778 C C . GLU A 1 94 ? -22.030 7.610 22.360 1.00 82.31 94 GLU A C 1
ATOM 780 O O . GLU A 1 94 ? -22.894 7.629 23.237 1.00 82.31 94 GLU A O 1
ATOM 785 N N . ASP A 1 95 ? -22.296 7.904 21.087 1.00 85.50 95 ASP A N 1
ATOM 786 C CA . ASP A 1 95 ? -23.608 8.326 20.588 1.00 85.50 95 ASP A CA 1
ATOM 787 C C . ASP A 1 95 ? -24.606 7.155 20.426 1.00 85.50 95 ASP A C 1
ATOM 789 O O . ASP A 1 95 ? -25.782 7.367 20.121 1.00 85.50 95 ASP A O 1
ATOM 793 N N . GLY A 1 96 ? -24.166 5.905 20.634 1.00 78.12 96 GLY A N 1
ATOM 794 C CA . GLY A 1 96 ? -25.001 4.701 20.558 1.00 78.12 96 GLY A CA 1
ATOM 795 C C . GLY A 1 96 ? -25.453 4.313 19.145 1.00 78.12 96 GLY A C 1
ATOM 796 O O . GLY A 1 96 ? -26.376 3.509 18.999 1.00 78.12 96 GLY A O 1
ATOM 797 N N . LEU A 1 97 ? -24.825 4.868 18.104 1.00 70.25 97 LEU A N 1
ATOM 798 C CA . LEU A 1 97 ? -25.154 4.609 16.697 1.00 70.25 97 LEU A CA 1
ATOM 799 C C . LEU A 1 97 ? -24.524 3.311 16.173 1.00 70.25 97 LEU A C 1
ATOM 801 O O . LEU A 1 97 ? -25.053 2.703 15.241 1.00 70.25 97 LEU A O 1
ATOM 805 N N . VAL A 1 98 ? -23.425 2.865 16.789 1.00 64.75 98 VAL A N 1
ATOM 806 C CA . VAL A 1 98 ? -22.719 1.628 16.436 1.00 64.75 98 VAL A CA 1
ATOM 807 C C . VAL A 1 98 ? -22.689 0.687 17.637 1.00 64.75 98 VAL A C 1
ATOM 809 O O . VAL A 1 98 ? -22.225 1.036 18.722 1.00 64.75 98 VAL A O 1
ATOM 812 N N . ALA A 1 99 ? -23.186 -0.538 17.446 1.00 63.62 99 ALA A N 1
ATOM 813 C CA . ALA A 1 99 ? -23.081 -1.583 18.457 1.00 63.62 99 ALA A CA 1
ATOM 814 C C . ALA A 1 99 ? -21.605 -1.929 18.683 1.00 63.62 99 ALA A C 1
ATOM 816 O O . ALA A 1 99 ? -20.854 -2.103 17.720 1.00 63.62 99 ALA A O 1
ATOM 817 N N . THR A 1 100 ? -21.190 -2.092 19.946 1.00 60.22 100 THR A N 1
ATOM 818 C CA . THR A 1 100 ? -19.894 -2.730 20.209 1.00 60.22 100 THR A CA 1
ATOM 819 C C . THR A 1 100 ? -19.833 -4.051 19.441 1.00 60.22 100 THR A C 1
ATOM 821 O O . THR A 1 100 ? -20.841 -4.770 19.394 1.00 60.22 100 THR A O 1
ATOM 824 N N . PRO A 1 101 ? -18.663 -4.459 18.911 1.00 63.47 101 PRO A N 1
ATOM 825 C CA . PRO A 1 101 ? -18.396 -5.871 18.715 1.00 63.47 101 PRO A CA 1
ATOM 826 C C . PRO A 1 101 ? -18.317 -6.474 20.119 1.00 63.47 101 PRO A C 1
ATOM 828 O O . PRO A 1 101 ? -17.242 -6.713 20.669 1.00 63.47 101 PRO A O 1
ATOM 831 N N . ALA A 1 102 ? -19.475 -6.635 20.760 1.00 57.09 102 ALA A N 1
ATOM 832 C CA . ALA A 1 102 ? -19.606 -7.402 21.968 1.00 57.09 102 ALA A CA 1
ATOM 833 C C . ALA A 1 102 ? -18.977 -8.741 21.619 1.00 57.09 102 ALA A C 1
ATOM 835 O O . ALA A 1 102 ? -19.464 -9.439 20.728 1.00 57.09 102 ALA A O 1
ATOM 836 N N . LYS A 1 103 ? -17.851 -9.066 22.268 1.00 57.62 103 LYS A N 1
ATOM 837 C CA . LYS A 1 103 ? -17.350 -10.436 22.328 1.00 57.62 103 LYS A CA 1
ATOM 838 C C . LYS A 1 103 ? -18.584 -11.260 22.634 1.00 57.62 103 LYS A C 1
ATOM 840 O O . LYS A 1 103 ? -19.142 -11.110 23.722 1.00 57.62 103 LYS A O 1
ATOM 845 N N . THR A 1 104 ? -19.071 -12.015 21.657 1.00 55.75 104 THR A N 1
ATOM 846 C CA . THR A 1 104 ? -20.269 -12.825 21.805 1.00 55.75 104 THR A CA 1
ATOM 847 C C . THR A 1 104 ? -19.890 -13.967 22.732 1.00 55.75 104 THR A C 1
ATOM 849 O O . THR A 1 104 ? -19.634 -15.094 22.329 1.00 55.75 104 THR A O 1
ATOM 852 N N . LEU A 1 105 ? -19.817 -13.664 24.026 1.00 60.94 105 LEU A N 1
ATOM 853 C CA . LEU A 1 105 ? -19.979 -14.637 25.078 1.00 60.94 105 LEU A CA 1
ATOM 854 C C . LEU A 1 105 ? -21.437 -15.049 24.959 1.00 60.94 105 LEU A C 1
ATOM 856 O O . LEU A 1 105 ? -22.304 -14.484 25.624 1.00 60.94 105 LEU A O 1
ATOM 860 N N . ALA A 1 106 ? -21.715 -15.977 24.039 1.00 61.81 106 ALA A N 1
ATOM 861 C CA . ALA A 1 106 ? -22.958 -16.714 24.051 1.00 61.81 106 ALA A CA 1
ATOM 862 C C . ALA A 1 106 ? -23.092 -17.216 25.490 1.00 61.81 106 ALA A C 1
ATOM 864 O O . ALA A 1 106 ? -22.272 -17.990 25.974 1.00 61.81 106 ALA A O 1
ATOM 865 N N . LYS A 1 107 ? -24.032 -16.647 26.237 1.00 67.19 107 LYS A N 1
ATOM 866 C CA . LYS A 1 107 ? -24.316 -17.039 27.608 1.00 67.19 107 LYS A CA 1
ATOM 867 C C . LYS A 1 107 ? -25.741 -17.539 27.584 1.00 67.19 107 LYS A C 1
ATOM 869 O O . LYS A 1 107 ? -26.676 -16.764 27.437 1.00 67.19 107 LYS A O 1
ATOM 874 N N . GLY A 1 108 ? -25.878 -18.856 27.618 1.00 68.00 108 GLY A N 1
ATOM 875 C CA . GLY A 1 108 ? -27.154 -19.536 27.452 1.00 68.00 108 GLY A CA 1
ATOM 876 C C . GLY A 1 108 ? -26.959 -20.953 26.932 1.00 68.00 108 GLY A C 1
ATOM 877 O O . GLY A 1 108 ? -25.831 -21.423 26.797 1.00 68.00 108 GLY A O 1
ATOM 878 N N . HIS A 1 109 ? -28.063 -21.623 26.614 1.00 60.28 109 HIS A N 1
ATOM 879 C CA . HIS A 1 109 ? -28.064 -23.009 26.136 1.00 60.28 109 HIS A CA 1
ATOM 880 C C . HIS A 1 109 ? -27.185 -23.233 24.890 1.00 60.28 109 HIS A C 1
ATOM 882 O O . HIS A 1 109 ? -26.570 -24.284 24.769 1.00 60.28 109 HIS A O 1
ATOM 888 N N . ALA A 1 110 ? -27.039 -22.225 24.021 1.00 62.53 110 ALA A N 1
ATOM 889 C CA . ALA A 1 110 ? -26.190 -22.274 22.824 1.00 62.53 110 ALA A CA 1
ATOM 890 C C . ALA A 1 110 ? -24.670 -22.238 23.104 1.00 62.53 110 ALA A C 1
ATOM 892 O O . ALA A 1 110 ? -23.872 -22.367 22.182 1.00 62.53 110 ALA A O 1
ATOM 893 N N . ALA A 1 111 ? -24.263 -22.024 24.357 1.00 67.56 111 ALA A N 1
ATOM 894 C CA . ALA A 1 111 ? -22.862 -21.977 24.776 1.00 67.56 111 ALA A CA 1
ATOM 895 C C . ALA A 1 111 ? -22.358 -23.304 25.355 1.00 67.56 111 ALA A C 1
ATOM 897 O O . ALA A 1 111 ? -21.175 -23.433 25.669 1.00 67.56 111 ALA A O 1
ATOM 898 N N . ALA A 1 112 ? -23.259 -24.270 25.557 1.00 67.75 112 ALA A N 1
ATOM 899 C CA . ALA A 1 112 ? -22.879 -25.595 26.002 1.00 67.75 112 ALA A CA 1
ATOM 900 C C . ALA A 1 112 ? -22.111 -26.287 24.870 1.00 67.75 112 ALA A C 1
ATOM 902 O O . ALA A 1 112 ? -22.634 -26.471 23.775 1.00 67.75 112 ALA A O 1
ATOM 903 N N . THR A 1 113 ? -20.866 -26.682 25.130 1.00 63.72 113 THR A N 1
ATOM 904 C CA . THR A 1 113 ? -20.165 -27.642 24.278 1.00 63.72 113 THR A CA 1
ATOM 905 C C . THR A 1 113 ? -20.909 -28.971 24.409 1.00 63.72 113 THR A C 1
ATOM 907 O O . THR A 1 113 ? -20.751 -29.646 25.431 1.00 63.72 113 THR A O 1
ATOM 910 N N . SER A 1 114 ? -21.767 -29.333 23.454 1.00 61.41 114 SER A N 1
ATOM 911 C CA . SER A 1 114 ? -22.428 -30.637 23.476 1.00 61.41 114 SER A CA 1
ATOM 912 C C . SER A 1 114 ? -21.372 -31.729 23.288 1.00 61.41 114 SER A C 1
ATOM 914 O O . SER A 1 114 ? -20.859 -31.977 22.201 1.00 61.41 114 SER A O 1
ATOM 916 N N . PHE A 1 115 ? -20.957 -32.333 24.404 1.00 54.00 115 PHE A N 1
ATOM 917 C CA . PHE A 1 115 ? -19.989 -33.424 24.431 1.00 54.00 115 PHE A CA 1
ATOM 918 C C . PHE A 1 115 ? -20.760 -34.742 24.531 1.00 54.00 115 PHE A C 1
ATOM 920 O O . PHE A 1 115 ? -21.068 -35.237 25.612 1.00 54.00 115 PHE A O 1
ATOM 927 N N . GLY A 1 116 ? -21.135 -35.269 23.371 1.00 61.41 116 GLY A N 1
ATOM 928 C CA . GLY A 1 116 ? -21.903 -36.500 23.207 1.00 61.41 116 GLY A CA 1
ATOM 929 C C . GLY A 1 116 ? -22.417 -36.580 21.774 1.00 61.41 116 GLY A C 1
ATOM 930 O O . GLY A 1 116 ? -22.632 -35.548 21.148 1.00 61.41 116 GLY A O 1
ATOM 931 N N . LYS A 1 117 ? -22.578 -37.787 21.222 1.00 57.75 117 LYS A N 1
ATOM 932 C CA . LYS A 1 117 ? -23.246 -37.968 19.924 1.00 57.75 117 LYS A CA 1
ATOM 933 C C . LYS A 1 117 ? -24.696 -37.491 20.069 1.00 57.75 117 LYS A C 1
ATOM 935 O O . LYS A 1 117 ? -25.539 -38.240 20.548 1.00 57.75 117 LYS A O 1
ATOM 940 N N . GLU A 1 118 ? -24.969 -36.242 19.711 1.00 63.62 118 GLU A N 1
ATOM 941 C CA . GLU A 1 118 ? -26.331 -35.755 19.514 1.00 63.62 118 GLU A CA 1
ATOM 942 C C . GLU A 1 118 ? -26.854 -36.420 18.244 1.00 63.62 118 GLU A C 1
ATOM 944 O O . GLU A 1 118 ? -26.476 -36.061 17.128 1.00 63.62 118 GLU A O 1
ATOM 949 N N . GLU A 1 119 ? -27.666 -37.462 18.416 1.00 65.00 119 GLU A N 1
ATOM 950 C CA . GLU A 1 119 ? -28.461 -37.992 17.317 1.00 65.00 119 GLU A CA 1
ATOM 951 C C . GLU A 1 119 ? -29.515 -36.943 16.975 1.00 65.00 119 GLU A C 1
ATOM 953 O O . GLU A 1 119 ? -30.533 -36.786 17.649 1.00 65.00 119 GLU A O 1
ATOM 958 N N . ILE A 1 120 ? -29.198 -36.141 15.965 1.00 65.25 120 ILE A N 1
ATOM 959 C CA . ILE A 1 120 ? -30.065 -35.093 15.448 1.00 65.25 120 ILE A CA 1
ATOM 960 C C . ILE A 1 120 ? -31.235 -35.787 14.739 1.00 65.25 120 ILE A C 1
ATOM 962 O O . ILE A 1 120 ? -31.116 -36.216 13.594 1.00 65.25 120 ILE A O 1
ATOM 966 N N . SER A 1 121 ? -32.344 -35.939 15.461 1.00 67.31 121 SER A N 1
ATOM 967 C CA . SER A 1 121 ? -33.610 -36.475 14.955 1.00 67.31 121 SER A CA 1
ATOM 968 C C . SER A 1 121 ? -34.248 -35.515 13.939 1.00 67.31 121 SER A C 1
ATOM 970 O O . SER A 1 121 ? -34.238 -34.296 14.138 1.00 67.31 121 SER A O 1
ATOM 972 N N . GLU A 1 122 ? -34.824 -36.055 12.861 1.00 75.81 122 GLU A N 1
ATOM 973 C CA . GLU A 1 122 ? -35.673 -35.291 11.928 1.00 75.81 122 GLU A CA 1
ATOM 974 C C . GLU A 1 122 ? -36.992 -34.872 12.597 1.00 75.81 122 GLU A C 1
ATOM 976 O O . GLU A 1 122 ? -37.506 -33.780 12.345 1.00 75.81 122 GLU A O 1
ATOM 981 N N . ASP A 1 123 ? -37.507 -35.704 13.505 1.00 78.75 123 ASP A N 1
ATOM 982 C CA . ASP A 1 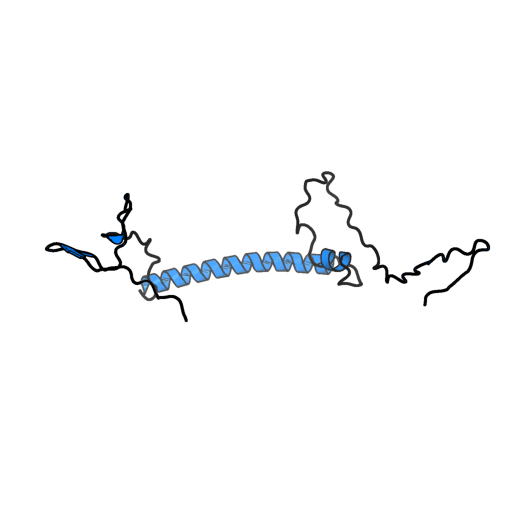123 ? -38.773 -35.471 14.190 1.00 78.75 123 ASP A CA 1
ATOM 983 C C . ASP A 1 123 ? -38.592 -34.614 15.456 1.00 78.75 123 ASP A C 1
ATOM 985 O O . ASP A 1 123 ? -37.663 -34.854 16.243 1.00 78.75 123 ASP A O 1
ATOM 989 N N . PRO A 1 124 ? -39.482 -33.629 15.703 1.00 83.12 124 PRO A N 1
ATOM 990 C CA . PRO A 1 124 ? -39.454 -32.834 16.924 1.00 83.12 124 PRO A CA 1
ATOM 991 C C . PRO A 1 124 ? -39.820 -33.693 18.140 1.00 83.12 124 PRO A C 1
ATOM 993 O O . PRO A 1 124 ? -40.807 -34.427 18.122 1.00 83.12 124 PRO A O 1
ATOM 996 N N . THR A 1 125 ? -39.067 -33.556 19.233 1.00 79.00 125 THR A N 1
ATOM 997 C CA . THR A 1 125 ? -39.335 -34.274 20.491 1.00 79.00 125 THR A CA 1
ATOM 998 C C . THR A 1 125 ? -39.727 -33.290 21.592 1.00 79.00 125 THR A C 1
ATOM 1000 O O . THR A 1 125 ? -39.077 -32.264 21.791 1.00 79.00 125 THR A O 1
ATOM 1003 N N . SER A 1 126 ? -40.799 -33.592 22.328 1.00 81.06 126 SER A N 1
ATOM 1004 C CA . SER A 1 126 ? -41.249 -32.803 23.478 1.00 81.06 126 SER A CA 1
ATOM 1005 C C . SER A 1 126 ? -41.236 -33.669 24.736 1.00 81.06 126 SER A C 1
ATOM 1007 O O . SER A 1 126 ? -42.018 -34.609 24.855 1.00 81.06 126 SER A O 1
ATOM 1009 N N . THR A 1 127 ? -40.349 -33.349 25.680 1.00 78.56 127 THR A N 1
ATOM 1010 C CA . THR A 1 127 ? -40.276 -34.011 26.989 1.00 78.56 127 THR A CA 1
ATOM 1011 C C . THR A 1 127 ? -40.670 -33.009 28.064 1.00 78.56 127 THR A C 1
ATOM 1013 O O . THR A 1 127 ? -39.885 -32.132 28.419 1.00 78.56 127 THR A O 1
ATOM 1016 N N . ALA A 1 128 ? -41.891 -33.143 28.588 1.00 79.69 128 ALA A N 1
ATOM 1017 C CA . ALA A 1 128 ? -42.478 -32.298 29.632 1.00 79.69 128 ALA A CA 1
ATOM 1018 C C . ALA A 1 128 ? -42.348 -30.781 29.361 1.00 79.69 128 ALA A C 1
ATOM 1020 O O . ALA A 1 128 ? -43.186 -30.213 28.671 1.00 79.69 128 ALA A O 1
ATOM 1021 N N . ASN A 1 129 ? -41.304 -30.135 29.891 1.00 78.75 129 ASN A N 1
ATOM 1022 C CA . ASN A 1 129 ? -41.040 -28.695 29.760 1.00 78.75 129 ASN A CA 1
ATOM 1023 C C . ASN A 1 129 ? -39.939 -28.352 28.739 1.00 78.75 129 ASN A C 1
ATOM 1025 O O . ASN A 1 129 ? -39.519 -27.199 28.651 1.00 78.75 129 ASN A O 1
ATOM 1029 N N . THR A 1 130 ? -39.433 -29.326 27.981 1.00 78.00 130 THR A N 1
ATOM 1030 C CA . THR A 1 130 ? -38.344 -29.123 27.019 1.00 78.00 130 THR A CA 1
ATOM 1031 C C . THR A 1 130 ? -38.776 -29.568 25.630 1.00 78.00 130 THR A C 1
ATOM 1033 O O . THR A 1 130 ? -39.132 -30.724 25.408 1.00 78.00 130 THR A O 1
ATOM 1036 N N . PHE A 1 131 ? -38.744 -28.625 24.692 1.00 79.50 131 PHE A N 1
ATOM 1037 C CA . PHE A 1 131 ? -38.991 -28.858 23.276 1.00 79.50 131 PHE A CA 1
ATOM 1038 C C . PHE A 1 131 ? -37.655 -28.880 22.530 1.00 79.50 131 PHE A C 1
ATOM 1040 O O . PHE A 1 131 ? -36.899 -27.910 22.597 1.00 79.50 131 PHE A O 1
ATOM 1047 N N . GLN A 1 132 ? -37.368 -29.978 21.830 1.00 82.50 132 GLN A N 1
ATOM 1048 C CA . GLN A 1 132 ? -36.236 -30.098 20.917 1.00 82.50 132 GLN A CA 1
ATOM 1049 C C . GLN A 1 132 ? -36.761 -30.082 19.473 1.00 82.50 132 GLN A C 1
ATOM 1051 O O . GLN A 1 132 ? -37.457 -31.022 19.075 1.00 82.50 132 GLN A O 1
ATOM 1056 N N . PRO A 1 133 ? -36.481 -29.021 18.691 1.00 82.06 133 PRO A N 1
ATOM 1057 C CA . PRO A 1 133 ? -36.873 -28.977 17.290 1.00 82.06 133 PRO A CA 1
ATOM 1058 C C . PRO A 1 133 ? -36.067 -30.002 16.483 1.00 82.06 133 PRO A C 1
ATOM 1060 O O . PRO A 1 133 ? -34.857 -30.122 16.668 1.00 82.06 133 PRO A O 1
ATOM 1063 N N . GLY A 1 134 ? -36.740 -30.717 15.581 1.00 82.62 134 GLY A N 1
ATOM 1064 C CA . GLY A 1 134 ? -36.081 -31.594 14.616 1.00 82.62 134 GLY A CA 1
ATOM 1065 C C . GLY A 1 134 ? -35.288 -30.796 13.576 1.00 82.62 134 GLY A C 1
ATOM 1066 O O . GLY A 1 134 ? -35.610 -29.638 13.285 1.00 82.62 134 GLY A O 1
ATOM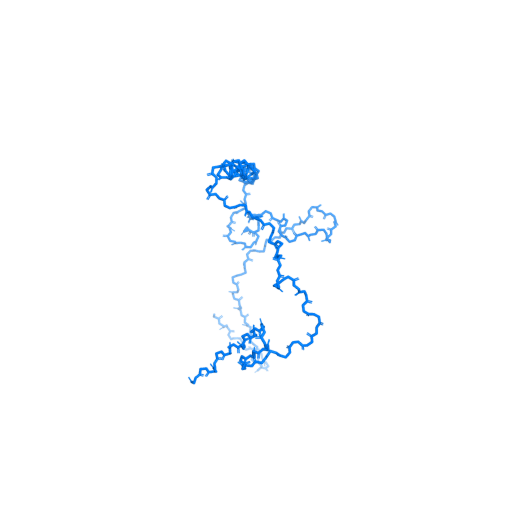 1067 N N . SER A 1 135 ? -34.233 -31.395 13.024 1.00 82.00 135 SER A N 1
ATOM 1068 C CA . SER A 1 135 ? -33.418 -30.753 11.985 1.00 82.00 135 SER A CA 1
ATOM 1069 C C . SER A 1 135 ? -34.051 -30.932 10.611 1.00 82.00 135 SER A C 1
ATOM 1071 O O . SER A 1 135 ? -34.329 -32.049 10.181 1.00 82.00 135 SER A O 1
ATOM 1073 N N . TRP A 1 136 ? -34.264 -29.828 9.897 1.00 77.06 136 TRP A N 1
ATOM 1074 C CA . TRP A 1 136 ? -34.813 -29.866 8.546 1.00 77.06 136 TRP A CA 1
ATOM 1075 C C . TRP A 1 136 ? -33.698 -30.038 7.506 1.00 77.06 136 TRP A C 1
ATOM 1077 O O . TRP A 1 136 ? -32.850 -29.159 7.346 1.00 77.06 136 TRP A O 1
ATOM 1087 N N . MET A 1 137 ? -33.724 -31.147 6.760 1.00 78.44 137 MET A N 1
ATOM 1088 C CA . MET A 1 137 ? -32.849 -31.378 5.607 1.00 78.44 137 MET A CA 1
ATOM 1089 C C . MET A 1 137 ? -33.624 -31.115 4.301 1.00 78.44 137 MET A C 1
ATOM 1091 O O . MET A 1 137 ? -34.598 -31.817 4.020 1.00 78.44 137 MET A O 1
ATOM 1095 N N . PRO A 1 138 ? -33.229 -30.130 3.468 1.00 80.06 138 PRO A N 1
ATOM 1096 C CA . PRO A 1 138 ? -33.844 -29.944 2.157 1.00 80.06 138 PRO A CA 1
ATOM 1097 C C . PRO A 1 138 ? -33.578 -31.173 1.278 1.00 80.06 138 PRO A C 1
ATOM 1099 O O . PRO A 1 138 ? -32.426 -31.538 1.045 1.00 80.06 138 PRO A O 1
ATOM 1102 N N . GLY A 1 139 ? -34.644 -31.806 0.780 1.00 80.75 139 GLY A N 1
ATOM 1103 C CA . GLY A 1 139 ? -34.539 -32.995 -0.068 1.00 80.75 139 GLY A CA 1
ATOM 1104 C C . GLY A 1 139 ? -33.764 -32.746 -1.374 1.00 80.75 139 GLY A C 1
ATOM 1105 O O . GLY A 1 139 ? -33.697 -31.606 -1.852 1.00 80.75 139 GLY A O 1
ATOM 1106 N N . PRO A 1 140 ? -33.181 -33.796 -1.986 1.00 74.94 140 PRO A N 1
ATOM 1107 C CA . PRO A 1 140 ? -32.448 -33.656 -3.237 1.00 74.94 140 PRO A CA 1
ATOM 1108 C C . PRO A 1 140 ? -33.379 -33.160 -4.349 1.00 74.94 140 PRO A C 1
ATOM 1110 O O . PRO A 1 140 ? -34.495 -33.656 -4.525 1.00 74.94 140 PRO A O 1
ATOM 1113 N N . LYS A 1 141 ? -32.917 -32.150 -5.093 1.00 72.81 141 LYS A N 1
ATOM 1114 C CA . LYS A 1 141 ? -33.636 -31.607 -6.251 1.00 72.81 141 LYS A CA 1
ATOM 1115 C C . LYS A 1 141 ? -33.754 -32.700 -7.321 1.00 72.81 141 LYS A C 1
ATOM 1117 O O . LYS A 1 141 ? -32.749 -33.329 -7.646 1.00 72.81 141 LYS A O 1
ATOM 1122 N N . LYS A 1 142 ? -34.980 -32.928 -7.802 1.00 63.12 142 LYS A N 1
ATOM 1123 C CA . LYS A 1 142 ? -35.303 -33.859 -8.894 1.00 63.12 142 LYS A CA 1
ATOM 1124 C C . LYS A 1 142 ? -34.765 -33.371 -10.233 1.00 63.12 142 LYS A C 1
ATOM 1126 O O . LYS A 1 142 ? -34.758 -32.135 -10.429 1.00 63.12 142 LYS A O 1
#

Solvent-accessible surface area (backbone atoms only — not comparable to full-atom values): 9588 Å² total; per-residue (Å²): 131,79,71,89,64,85,57,102,77,78,62,88,63,83,63,81,74,72,80,65,83,73,70,81,87,58,87,84,80,76,90,62,93,56,78,85,73,69,53,94,80,72,62,56,69,61,56,50,34,30,49,71,56,77,36,93,64,77,73,52,72,69,56,52,52,52,50,51,54,48,53,53,50,49,56,52,51,50,52,54,49,51,55,51,50,52,54,49,52,54,50,36,40,76,73,63,78,44,80,75,86,63,77,79,71,63,80,57,82,90,52,60,80,80,85,63,91,75,80,81,44,66,64,65,46,75,59,97,94,46,78,45,82,34,57,86,75,86,73,84,83,130

Foldseek 3Di:
DWDWDDDPPGDGDGDPPPPPPPPPQDDDDDPDPDPVPDDVVPDPPQQVCVNVPVDPDRDDPVNVVVVVVVVVVVVVVVVVVVVVVVVVVVVCVVVVVDDPPPPPPVDDPVNDPPPDPPPQAQPWDDDPPDTDHHDDDDDDDD

pLDDT: mean 75.98, std 14.58, range [38.84, 97.5]